Protein AF-X1VKA4-F1 (afdb_monomer)

Sequence (85 aa):
IPQFLNGVRRVMKAGGRLGIISLSRAKGNSIPLRIYEWVHRKWPKYVDCRPIYLEHLLRRAGYTIQRKEMDNLFVLPLEIVVAIK

InterPro domains:
  IPR029063 S-adenosyl-L-methionine-dependent methyltransferase superfamily [SSF53335] (2-75)

Mean predicted aligned error: 10.14 Å

Secondary structure (DSSP, 8-state):
-HHHHHHHHHHSPTT-EEEEEEE---STT-HHHHHHHHHHHH-TTT-------HHHHHHHTTPEEEEEEEEEETTEEEEEEEEE-

Nearest PDB structures (foldseek):
  8ys9-assembly2_B  TM=7.559E-01  e=4.139E-02  Rubellimicrobium thermophilum DSM 16684
  8ys9-assembly1_A  TM=7.333E-01  e=5.328E-02  Rubellimicrobium thermophilum DSM 16684
  3mcz-assembly1_B  TM=5.863E-01  e=2.498E-02  Burkholderia thailandensis E264
  6ix7-assembly1_A  TM=6.315E-01  e=9.405E-02  Aspergillus flavus NRRL3357
  8rbx-assembly1_k  TM=2.874E-01  e=2.671E+00  Homo sapiens

Organism: NCBI:txid412755

Foldseek 3Di:
DLVVLLVVVVPADAFRKDKDKAFAPPDPDDPVVVVVVVVCVVCVPPDPRDHDPVVVSCVVSVWAWDDWDWDDPPNTIMIITMTTD

pLDDT: mean 70.07, std 14.48, range [40.53, 89.44]

Radius of gyration: 14.26 Å; Cα contacts (8 Å, |Δi|>4): 112; chains: 1; bounding box: 34×25×32 Å

Solvent-accessible surface area (backbone atoms only — not comparable to full-atom values): 5060 Å² total; per-residue (Å²): 107,66,70,54,49,44,53,54,56,70,74,48,55,89,72,33,76,47,79,46,78,45,42,46,58,84,69,75,91,48,71,60,58,58,54,47,53,51,48,33,74,73,40,65,91,81,50,81,77,65,68,49,69,59,69,63,52,41,47,73,58,63,34,46,79,77,46,77,45,77,47,67,64,92,77,44,52,30,29,38,38,34,26,30,87

Structure (mmCIF, N/CA/C/O backbone):
data_AF-X1VKA4-F1
#
_entry.id   AF-X1VKA4-F1
#
loop_
_atom_site.group_PDB
_atom_site.id
_atom_site.type_symbol
_atom_site.label_atom_id
_atom_site.label_alt_id
_atom_site.label_comp_id
_atom_site.label_asym_id
_atom_site.label_entity_id
_atom_site.label_seq_id
_atom_site.pdbx_PDB_ins_code
_atom_site.Cartn_x
_atom_site.Cartn_y
_atom_site.Cartn_z
_atom_site.occupancy
_atom_site.B_iso_or_equiv
_atom_site.auth_seq_id
_atom_site.auth_comp_id
_atom_site.auth_asym_id
_atom_site.auth_atom_id
_atom_site.pdbx_PDB_model_num
ATOM 1 N N . ILE A 1 1 ? -8.708 -6.270 -8.304 1.00 62.16 1 ILE A N 1
ATOM 2 C CA . ILE A 1 1 ? -8.285 -5.398 -7.173 1.00 62.16 1 ILE A CA 1
ATOM 3 C C . ILE A 1 1 ? -9.459 -4.706 -6.468 1.00 62.16 1 ILE A C 1
ATOM 5 O O . ILE A 1 1 ? -9.577 -4.914 -5.269 1.00 62.16 1 ILE A O 1
ATOM 9 N N . PRO A 1 2 ? -10.356 -3.943 -7.126 1.00 64.62 2 PRO A N 1
ATOM 10 C CA . PRO A 1 2 ? -11.415 -3.215 -6.404 1.00 64.62 2 PRO A CA 1
ATOM 11 C C . PRO A 1 2 ? -12.384 -4.124 -5.623 1.00 64.62 2 PRO A C 1
ATOM 13 O O . PRO A 1 2 ? -12.732 -3.815 -4.489 1.00 64.62 2 PRO A O 1
ATOM 16 N N . GLN A 1 3 ? -12.739 -5.294 -6.163 1.00 75.50 3 GLN A N 1
ATOM 17 C CA . GLN A 1 3 ? -13.550 -6.289 -5.442 1.00 75.50 3 GLN A CA 1
ATOM 18 C C . GLN A 1 3 ? -12.839 -6.856 -4.199 1.00 75.50 3 GLN A C 1
ATOM 20 O O . GLN A 1 3 ? -13.475 -7.066 -3.171 1.00 75.50 3 GLN A O 1
ATOM 25 N N . PHE A 1 4 ? -11.515 -7.040 -4.268 1.00 80.56 4 PHE A N 1
ATOM 26 C CA . PHE A 1 4 ? -10.702 -7.485 -3.133 1.00 80.56 4 PHE A CA 1
ATOM 27 C C . PHE A 1 4 ? -10.677 -6.431 -2.019 1.00 80.56 4 PHE A C 1
ATOM 29 O O . PHE A 1 4 ? -10.934 -6.756 -0.864 1.00 80.56 4 PHE A O 1
ATOM 36 N N . LEU A 1 5 ? -10.457 -5.159 -2.370 1.00 81.69 5 LEU A N 1
ATOM 37 C CA . LEU A 1 5 ? -10.473 -4.054 -1.406 1.00 81.69 5 LEU A CA 1
ATOM 38 C C . LEU A 1 5 ? -11.837 -3.922 -0.713 1.00 81.69 5 LEU A C 1
ATOM 40 O O . LEU A 1 5 ? -11.889 -3.736 0.497 1.00 81.69 5 LEU A O 1
ATOM 44 N N . ASN A 1 6 ? -12.944 -4.110 -1.436 1.00 82.12 6 ASN A N 1
ATOM 45 C CA . ASN A 1 6 ? -14.274 -4.129 -0.820 1.00 82.12 6 ASN A CA 1
ATOM 46 C C . ASN A 1 6 ? -14.464 -5.313 0.142 1.00 82.12 6 ASN A C 1
ATOM 48 O O . ASN A 1 6 ? -15.055 -5.144 1.209 1.00 82.12 6 ASN A O 1
ATOM 52 N N . GLY A 1 7 ? -13.933 -6.493 -0.195 1.00 84.38 7 GLY A N 1
ATOM 53 C CA . GLY A 1 7 ? -13.931 -7.656 0.696 1.00 84.38 7 GLY A CA 1
ATOM 54 C C . GLY A 1 7 ? -13.168 -7.391 1.997 1.00 84.38 7 GLY A C 1
ATOM 55 O O . GLY A 1 7 ? -13.702 -7.625 3.082 1.00 84.38 7 GLY A O 1
ATOM 56 N N . VAL A 1 8 ? -11.966 -6.814 1.898 1.00 85.00 8 VAL A N 1
ATOM 57 C CA . VAL A 1 8 ? -11.154 -6.411 3.059 1.00 85.00 8 VAL A CA 1
ATOM 58 C C . VAL A 1 8 ? -11.881 -5.346 3.887 1.00 85.00 8 VAL A C 1
ATOM 60 O O . VAL A 1 8 ? -11.957 -5.449 5.112 1.00 85.00 8 VAL A O 1
ATOM 63 N N . ARG A 1 9 ? -12.507 -4.356 3.239 1.00 82.88 9 ARG A N 1
ATOM 64 C CA . ARG A 1 9 ? -13.266 -3.305 3.931 1.00 82.88 9 ARG A CA 1
ATOM 65 C C . ARG A 1 9 ? -14.449 -3.872 4.702 1.00 82.88 9 ARG A C 1
ATOM 67 O O . ARG A 1 9 ? -14.736 -3.404 5.805 1.00 82.88 9 ARG A O 1
ATOM 74 N N . ARG A 1 10 ? -15.132 -4.879 4.150 1.00 87.44 10 ARG A N 1
ATOM 75 C CA . ARG A 1 10 ? -16.273 -5.538 4.799 1.00 87.44 10 ARG A CA 1
ATOM 76 C C . ARG A 1 10 ? -15.881 -6.153 6.142 1.00 87.44 10 ARG A C 1
ATOM 78 O O . ARG A 1 10 ? -16.634 -6.009 7.098 1.00 87.44 10 ARG A O 1
ATOM 85 N N . VAL A 1 11 ? -14.710 -6.786 6.222 1.00 89.44 11 VAL A N 1
ATOM 86 C CA . VAL A 1 11 ? -14.244 -7.496 7.430 1.00 89.44 11 VAL A CA 1
ATOM 87 C C . VAL A 1 11 ? -13.466 -6.616 8.416 1.00 89.44 11 VA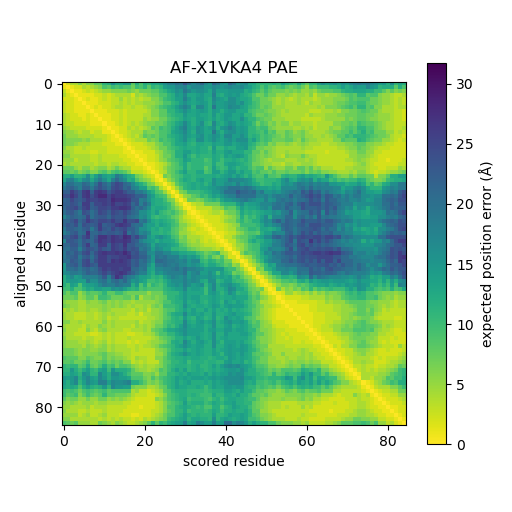L A C 1
ATOM 89 O O . VAL A 1 11 ? -13.283 -6.997 9.569 1.00 89.44 11 VAL A O 1
ATOM 92 N N . MET A 1 12 ? -13.024 -5.426 8.004 1.00 86.12 12 MET A N 1
ATOM 93 C CA . MET A 1 12 ? -12.322 -4.490 8.889 1.00 86.12 12 MET A CA 1
ATOM 94 C C . MET A 1 12 ? -13.254 -3.842 9.924 1.00 86.12 12 MET A C 1
ATOM 96 O O . MET A 1 12 ? -14.356 -3.390 9.600 1.00 86.12 12 MET A O 1
ATOM 100 N N . LYS A 1 13 ? -12.766 -3.708 11.163 1.00 89.06 13 LYS A N 1
ATOM 101 C CA . LYS A 1 13 ? -13.400 -2.892 12.214 1.00 89.06 13 LYS A CA 1
ATOM 102 C C . LYS A 1 13 ? -13.398 -1.405 11.827 1.00 89.06 13 LYS A C 1
ATOM 104 O O . LYS A 1 13 ? -12.560 -0.972 11.034 1.00 89.06 13 LYS A O 1
ATOM 109 N N . ALA A 1 14 ? -14.322 -0.627 12.391 1.00 85.12 14 ALA A N 1
ATOM 110 C CA . ALA A 1 14 ? -14.300 0.831 12.260 1.00 85.12 14 ALA A CA 1
ATOM 111 C C . ALA A 1 14 ? -12.960 1.383 12.782 1.00 85.12 14 ALA A C 1
ATOM 113 O O . ALA A 1 14 ? -12.488 0.950 13.833 1.00 85.12 14 ALA A O 1
ATOM 114 N N . GLY A 1 15 ? -12.311 2.264 12.013 1.00 85.00 15 GLY A N 1
ATOM 115 C CA . GLY A 1 15 ? -10.967 2.767 12.331 1.00 85.00 15 GLY A CA 1
ATOM 116 C C . GLY A 1 15 ? -9.824 1.764 12.111 1.00 85.00 15 GLY A C 1
ATOM 117 O O . GLY A 1 15 ? -8.675 2.056 12.447 1.00 85.00 15 GLY A O 1
ATOM 118 N N . GLY A 1 16 ? -10.100 0.584 11.543 1.00 87.00 16 GLY A N 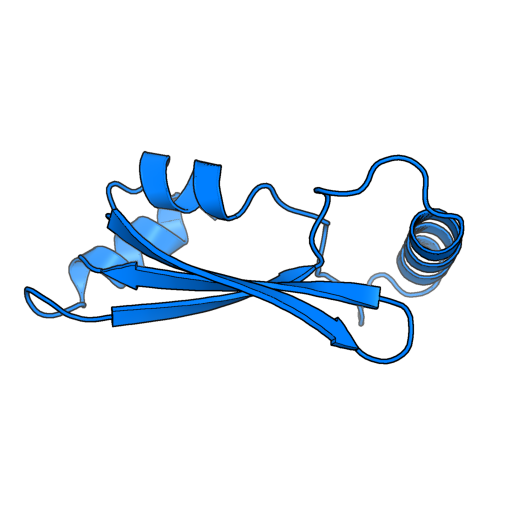1
ATOM 119 C CA . GLY A 1 16 ? -9.064 -0.368 11.152 1.00 87.00 16 GLY A CA 1
ATOM 120 C C . GLY A 1 16 ? -8.127 0.230 10.101 1.00 87.00 16 GLY A C 1
ATOM 121 O O . GLY A 1 16 ? -8.572 0.957 9.211 1.00 87.00 16 GLY A O 1
ATOM 122 N N . ARG A 1 17 ? -6.836 -0.105 10.184 1.00 89.31 17 ARG A N 1
ATOM 123 C CA . ARG A 1 17 ? -5.800 0.352 9.248 1.00 89.31 17 ARG A CA 1
ATOM 124 C C . ARG A 1 17 ? -5.435 -0.761 8.270 1.00 89.31 17 ARG A C 1
ATOM 126 O O . ARG A 1 17 ? -5.346 -1.922 8.655 1.00 89.31 17 ARG A O 1
ATOM 133 N N . LEU A 1 18 ? -5.210 -0.389 7.020 1.00 86.25 18 LEU A N 1
ATOM 134 C CA . LEU A 1 18 ? -4.796 -1.249 5.924 1.00 86.25 18 LEU A CA 1
ATOM 135 C C . LEU A 1 18 ? -3.474 -0.714 5.371 1.00 86.25 18 LEU A C 1
ATOM 137 O O . LEU A 1 18 ? -3.447 0.343 4.745 1.00 86.25 18 LEU A O 1
ATOM 141 N N . GLY A 1 19 ? -2.383 -1.430 5.637 1.00 84.75 19 GLY A N 1
ATOM 142 C CA . GLY A 1 19 ? -1.074 -1.156 5.049 1.00 84.75 19 GLY A CA 1
ATOM 143 C C . GLY A 1 19 ? -0.906 -1.951 3.762 1.00 84.75 19 GLY A C 1
ATOM 144 O O . GLY A 1 19 ? -1.056 -3.171 3.774 1.00 84.75 19 GLY A O 1
ATOM 145 N N . ILE A 1 20 ? -0.608 -1.273 2.658 1.00 80.38 20 ILE A N 1
ATOM 146 C CA . ILE A 1 20 ? -0.305 -1.916 1.381 1.00 80.38 20 ILE A CA 1
ATOM 147 C C . ILE A 1 20 ? 1.037 -1.404 0.880 1.00 80.38 20 ILE A C 1
ATOM 149 O O . ILE A 1 20 ? 1.275 -0.200 0.831 1.00 80.38 20 ILE A O 1
ATOM 153 N N . ILE A 1 21 ? 1.893 -2.340 0.486 1.00 76.94 21 ILE A N 1
ATOM 154 C CA . ILE A 1 21 ? 3.189 -2.075 -0.131 1.00 76.94 21 ILE A CA 1
ATOM 155 C C . ILE A 1 21 ? 3.078 -2.503 -1.590 1.00 76.94 21 ILE A C 1
ATOM 157 O O . ILE A 1 21 ? 2.666 -3.626 -1.882 1.00 76.94 21 ILE A O 1
ATOM 161 N N . SER A 1 22 ? 3.408 -1.608 -2.514 1.00 71.31 22 SER A N 1
ATOM 162 C CA . SER A 1 22 ? 3.395 -1.902 -3.948 1.00 71.31 22 SER A CA 1
ATOM 163 C C . SER A 1 22 ? 4.516 -1.167 -4.667 1.00 71.31 22 SER A C 1
ATOM 165 O O . SER A 1 22 ? 5.030 -0.177 -4.162 1.00 71.31 22 SER A O 1
ATOM 167 N N . LEU A 1 23 ? 4.890 -1.621 -5.860 1.00 68.12 23 LEU A N 1
ATOM 168 C CA . LEU A 1 23 ? 5.819 -0.869 -6.703 1.00 68.12 23 LEU A CA 1
ATOM 169 C C . LEU A 1 23 ? 5.151 0.405 -7.222 1.00 68.12 23 LEU A C 1
ATOM 171 O O . LEU A 1 23 ? 4.076 0.351 -7.828 1.00 68.12 23 LEU A O 1
ATOM 175 N N . SER A 1 24 ? 5.803 1.54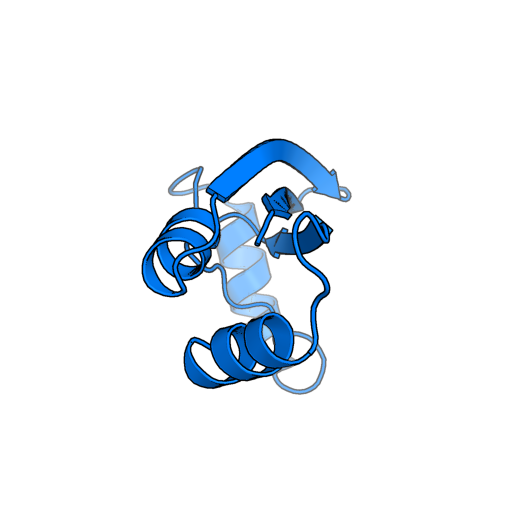5 -7.006 1.00 63.12 24 SER A N 1
ATOM 176 C CA . SER A 1 24 ? 5.271 2.841 -7.409 1.00 63.12 24 SER A CA 1
ATOM 177 C C . SER A 1 24 ? 5.488 3.098 -8.894 1.00 63.12 24 SER A C 1
ATOM 179 O O . SER A 1 24 ? 6.596 2.960 -9.413 1.00 63.12 24 SER A O 1
ATOM 181 N N . ARG A 1 25 ? 4.442 3.580 -9.573 1.00 58.38 25 ARG A N 1
ATOM 182 C CA . ARG A 1 25 ? 4.539 4.127 -10.939 1.00 58.38 25 ARG A CA 1
ATOM 183 C C . ARG A 1 25 ? 4.790 5.639 -10.969 1.00 58.38 25 ARG A C 1
ATOM 185 O O . ARG A 1 25 ? 4.774 6.233 -12.042 1.00 58.38 25 ARG A O 1
ATOM 192 N N . ALA A 1 26 ? 4.964 6.280 -9.811 1.00 52.69 26 ALA A N 1
ATOM 193 C CA . ALA A 1 26 ? 4.897 7.736 -9.685 1.00 52.69 26 ALA A CA 1
ATOM 194 C C . ALA A 1 26 ? 6.074 8.496 -10.327 1.00 52.69 26 ALA A C 1
ATOM 196 O O . ALA A 1 26 ? 5.912 9.657 -10.692 1.00 52.69 26 ALA A O 1
ATOM 197 N N . LYS A 1 27 ? 7.238 7.861 -10.518 1.00 47.47 27 LYS A N 1
ATOM 198 C CA . LYS A 1 27 ? 8.366 8.457 -11.250 1.00 47.47 27 LYS A CA 1
ATOM 199 C C . LYS A 1 27 ? 8.427 7.891 -12.663 1.00 47.47 27 LYS A C 1
ATOM 201 O O . LYS A 1 27 ? 8.963 6.808 -12.895 1.00 47.47 27 LYS A O 1
ATOM 206 N N . GLY A 1 28 ? 7.850 8.635 -13.604 1.00 48.50 28 GLY A N 1
ATOM 207 C CA . GLY A 1 28 ? 7.951 8.351 -15.032 1.00 48.50 28 GLY A CA 1
ATOM 208 C C . GLY A 1 28 ? 9.396 8.091 -15.484 1.00 48.50 28 GLY A C 1
ATOM 209 O O . GLY A 1 28 ? 10.348 8.655 -14.949 1.00 48.50 28 GLY A O 1
ATOM 210 N N . ASN A 1 29 ? 9.540 7.205 -16.471 1.00 46.84 29 ASN A N 1
ATOM 211 C CA . ASN A 1 29 ? 10.738 6.999 -17.295 1.00 46.84 29 ASN A CA 1
ATOM 212 C C . ASN A 1 29 ? 12.083 6.723 -16.601 1.00 46.84 29 ASN A C 1
ATOM 214 O O . ASN A 1 29 ? 13.144 6.988 -17.163 1.00 46.84 29 ASN A O 1
ATOM 218 N N . SER A 1 30 ? 12.083 6.097 -15.428 1.00 50.88 30 SER A N 1
ATOM 219 C CA . SER A 1 30 ? 13.336 5.617 -14.840 1.00 50.88 30 SER A CA 1
ATOM 220 C C . SER A 1 30 ? 13.741 4.288 -15.497 1.00 50.88 30 SER A C 1
ATOM 222 O O . SER A 1 30 ? 12.993 3.318 -15.432 1.00 50.88 30 SER A O 1
ATOM 224 N N . ILE A 1 31 ? 14.926 4.234 -16.113 1.00 53.03 31 ILE A N 1
ATOM 225 C CA . ILE A 1 31 ? 15.624 3.044 -16.660 1.00 53.03 31 ILE A CA 1
ATOM 226 C C . ILE A 1 31 ? 15.373 1.721 -15.881 1.00 53.03 31 ILE A C 1
ATOM 228 O O . ILE A 1 31 ? 15.150 0.697 -16.534 1.00 53.03 31 ILE A O 1
ATOM 232 N N . PRO A 1 32 ? 15.309 1.695 -14.532 1.00 54.47 32 PRO A N 1
ATOM 233 C CA . PRO A 1 32 ? 14.937 0.493 -13.771 1.00 54.47 32 PRO A CA 1
ATOM 234 C C . PRO A 1 32 ? 13.533 -0.077 -14.044 1.00 54.47 32 PRO A C 1
ATOM 236 O O . PRO A 1 32 ? 13.349 -1.288 -13.940 1.00 54.47 32 PRO A O 1
ATOM 239 N N . LEU A 1 33 ? 12.556 0.736 -14.458 1.00 57.62 33 LEU A N 1
ATOM 240 C CA . LEU A 1 33 ? 11.209 0.274 -14.820 1.00 57.62 33 LEU A CA 1
ATOM 241 C C . LEU A 1 33 ? 11.239 -0.621 -16.072 1.00 57.62 33 LEU A C 1
ATOM 243 O O . LEU A 1 33 ? 10.545 -1.631 -16.124 1.00 57.62 33 LEU A O 1
ATOM 247 N N . ARG A 1 34 ? 12.103 -0.303 -17.050 1.00 58.22 34 ARG A N 1
ATOM 248 C CA . ARG A 1 34 ? 12.287 -1.107 -18.276 1.00 58.22 34 ARG A CA 1
ATOM 249 C C . ARG A 1 34 ? 13.003 -2.428 -17.999 1.00 58.22 34 ARG A C 1
ATOM 251 O O . ARG A 1 34 ? 12.683 -3.436 -18.622 1.00 58.22 34 ARG A O 1
ATOM 258 N N . ILE A 1 35 ? 13.949 -2.434 -17.056 1.00 58.69 35 ILE A N 1
ATOM 259 C CA . ILE A 1 35 ? 14.616 -3.660 -16.587 1.00 58.69 35 ILE A CA 1
ATOM 260 C C . ILE A 1 35 ? 13.599 -4.553 -15.867 1.00 58.69 35 ILE A C 1
ATOM 262 O O . ILE A 1 35 ? 13.571 -5.761 -16.096 1.00 58.69 35 ILE A O 1
ATOM 266 N N . TYR A 1 36 ? 12.703 -3.961 -15.075 1.00 58.31 36 TYR A N 1
ATOM 267 C CA . TYR A 1 36 ? 11.631 -4.693 -14.406 1.00 58.31 36 TYR A CA 1
ATOM 268 C C . TYR A 1 36 ? 10.587 -5.243 -15.387 1.00 58.31 36 TYR A C 1
ATOM 270 O O . TYR A 1 36 ? 10.215 -6.406 -15.279 1.00 58.31 36 TYR A O 1
ATOM 278 N N . GLU A 1 37 ? 10.171 -4.469 -16.395 1.00 59.56 37 GLU A N 1
ATOM 279 C CA . GLU A 1 37 ? 9.320 -4.958 -17.491 1.00 59.56 37 GLU A CA 1
ATOM 280 C C . GLU A 1 37 ? 9.987 -6.103 -18.268 1.00 59.56 37 GLU A C 1
ATOM 282 O O . GLU A 1 37 ? 9.321 -7.074 -18.628 1.00 59.56 37 GLU A O 1
ATOM 287 N N . TRP A 1 38 ? 11.304 -6.041 -18.489 1.00 60.03 38 TRP A N 1
ATOM 288 C CA . TRP A 1 38 ? 12.055 -7.115 -19.143 1.00 60.03 38 TRP A CA 1
ATOM 289 C C . TRP A 1 38 ? 12.109 -8.390 -18.291 1.00 60.03 38 TRP A C 1
ATOM 291 O O . TRP A 1 38 ? 11.883 -9.482 -18.815 1.00 60.03 38 TRP A O 1
ATOM 301 N N . VAL A 1 39 ? 12.325 -8.266 -16.976 1.00 56.00 39 VAL A N 1
ATOM 302 C CA . VAL A 1 39 ? 12.265 -9.389 -16.021 1.00 56.00 39 VAL A CA 1
ATOM 303 C C . VAL A 1 39 ? 10.845 -9.954 -15.917 1.00 56.00 39 VAL A C 1
ATOM 305 O O . VAL A 1 39 ? 10.679 -11.169 -15.963 1.00 56.00 39 VAL A O 1
ATOM 308 N N . HIS A 1 40 ? 9.814 -9.106 -15.887 1.00 56.50 40 HIS A N 1
ATOM 309 C CA . HIS A 1 40 ? 8.403 -9.508 -15.903 1.00 56.50 40 HIS A CA 1
ATOM 310 C C . HIS A 1 40 ? 8.050 -10.295 -17.173 1.00 56.50 40 HIS A C 1
ATOM 312 O O . HIS A 1 40 ? 7.386 -11.329 -17.111 1.00 56.50 40 HIS A O 1
ATOM 318 N N . ARG A 1 41 ? 8.562 -9.860 -18.332 1.00 55.84 41 ARG A N 1
ATOM 319 C CA . ARG A 1 41 ? 8.371 -10.549 -19.615 1.00 55.84 41 ARG A CA 1
ATOM 320 C C . ARG A 1 41 ? 9.085 -11.903 -19.669 1.00 55.84 41 ARG A C 1
ATOM 322 O O . ARG A 1 41 ? 8.643 -12.788 -20.396 1.00 55.84 41 ARG A O 1
ATOM 329 N N . LYS A 1 42 ? 10.182 -12.064 -18.924 1.00 52.03 42 LYS A N 1
ATOM 330 C CA . LYS A 1 42 ? 10.968 -13.304 -18.879 1.00 52.03 42 LYS A CA 1
ATOM 331 C C . LYS A 1 42 ? 10.438 -14.285 -17.824 1.00 52.03 42 LYS A C 1
ATOM 333 O O . LYS A 1 42 ? 10.490 -15.487 -18.060 1.00 52.03 42 LYS A O 1
ATOM 338 N N . TRP A 1 43 ? 9.939 -13.796 -16.685 1.00 43.94 43 TRP A N 1
ATOM 339 C CA . TRP A 1 43 ? 9.544 -14.585 -15.505 1.00 43.94 43 TRP A CA 1
ATOM 340 C C . TRP A 1 43 ? 8.133 -14.207 -14.985 1.00 43.94 43 TRP A C 1
ATOM 342 O O . TRP A 1 43 ? 7.981 -13.707 -13.867 1.00 43.94 43 TRP A O 1
ATOM 352 N N . PRO A 1 44 ? 7.063 -14.493 -15.754 1.00 47.38 44 PRO A N 1
ATOM 353 C CA . PRO A 1 44 ? 5.688 -14.106 -15.411 1.00 47.38 44 PRO A CA 1
ATOM 354 C C . PRO A 1 44 ? 5.124 -14.814 -14.166 1.00 47.38 44 PRO A C 1
ATOM 356 O O . PRO A 1 44 ? 4.152 -14.349 -13.585 1.00 47.38 44 PRO A O 1
ATOM 359 N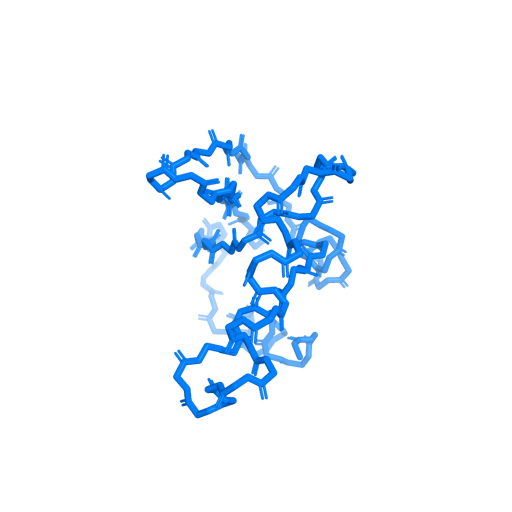 N . LYS A 1 45 ? 5.726 -15.934 -13.737 1.00 42.34 45 LYS A N 1
ATOM 360 C CA . LYS A 1 45 ? 5.279 -16.722 -12.572 1.00 42.34 45 LYS A CA 1
ATOM 361 C C . LYS A 1 45 ? 5.726 -16.170 -11.213 1.00 42.34 45 LYS A C 1
ATOM 363 O O . LYS A 1 45 ? 5.140 -16.555 -10.209 1.00 42.34 45 LYS A O 1
ATOM 368 N N . TYR A 1 46 ? 6.755 -15.319 -11.169 1.00 40.53 46 TYR A N 1
ATOM 369 C CA . TYR A 1 46 ? 7.381 -14.886 -9.908 1.00 40.53 46 TYR A CA 1
ATOM 370 C C . TYR A 1 46 ? 7.188 -13.403 -9.592 1.00 40.53 46 TYR A C 1
ATOM 372 O O . TYR A 1 46 ? 7.435 -12.980 -8.466 1.00 40.53 46 TYR A O 1
ATOM 380 N N . VAL A 1 47 ? 6.751 -12.604 -10.564 1.00 42.75 47 VAL A N 1
ATOM 381 C CA . VAL A 1 47 ? 6.712 -11.148 -10.432 1.00 42.75 47 VAL A CA 1
ATOM 382 C C . VAL A 1 47 ? 5.361 -10.643 -10.921 1.00 42.75 47 VAL A C 1
ATOM 384 O O . VAL A 1 47 ? 5.239 -10.303 -12.083 1.00 42.75 47 VAL A O 1
ATOM 387 N N . ASP A 1 48 ? 4.337 -10.605 -10.066 1.00 47.72 48 ASP A N 1
ATOM 388 C CA . ASP A 1 48 ? 2.982 -10.133 -10.435 1.00 47.72 48 ASP A CA 1
ATOM 389 C C . ASP A 1 48 ? 2.696 -8.685 -9.977 1.00 47.72 48 ASP A C 1
ATOM 391 O O . ASP A 1 48 ? 1.598 -8.146 -10.122 1.00 47.72 48 ASP A O 1
ATOM 395 N N . CYS A 1 49 ? 3.704 -8.003 -9.424 1.00 52.91 49 CYS A N 1
ATOM 396 C CA . CYS A 1 49 ? 3.585 -6.614 -8.990 1.00 52.91 49 CYS A CA 1
ATOM 397 C C . CYS A 1 49 ? 3.630 -5.674 -10.201 1.00 52.91 49 CYS A C 1
ATOM 399 O O . CYS A 1 49 ? 4.646 -5.042 -10.491 1.00 52.91 49 CYS A O 1
ATOM 401 N N . ARG A 1 50 ? 2.515 -5.577 -10.932 1.00 54.03 50 ARG A N 1
ATOM 402 C CA . ARG A 1 50 ? 2.318 -4.501 -11.911 1.00 54.03 50 ARG A CA 1
ATOM 403 C C . ARG A 1 50 ? 2.392 -3.157 -11.178 1.00 54.03 50 ARG A C 1
ATOM 405 O O . ARG A 1 50 ? 1.890 -3.066 -10.063 1.00 54.03 50 ARG A O 1
ATOM 412 N N . PRO A 1 51 ? 2.977 -2.107 -11.767 1.00 55.50 51 PRO A N 1
ATOM 413 C CA . PRO A 1 51 ? 2.977 -0.788 -11.149 1.00 55.50 51 PRO A CA 1
ATOM 414 C C . PRO A 1 51 ? 1.548 -0.219 -11.176 1.00 55.50 51 PRO A C 1
ATOM 416 O O . PRO A 1 51 ? 0.980 0.020 -12.248 1.00 55.50 51 PRO A O 1
ATOM 419 N N . ILE A 1 52 ? 0.944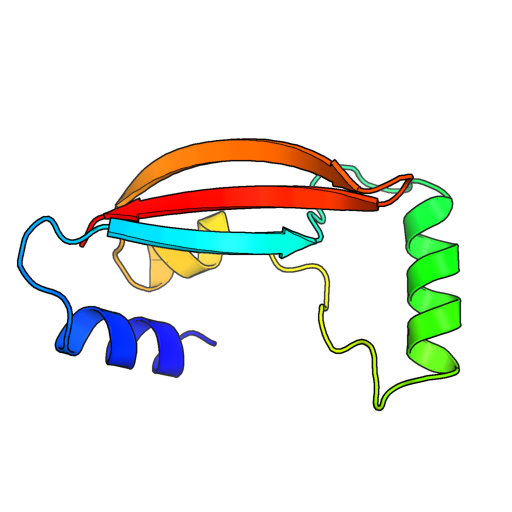 -0.048 -9.996 1.00 63.19 52 ILE A N 1
ATOM 420 C CA . ILE A 1 52 ? -0.471 0.324 -9.826 1.00 63.19 52 ILE A CA 1
ATOM 421 C C . ILE A 1 52 ? -0.571 1.686 -9.148 1.00 63.19 52 ILE A C 1
ATOM 423 O O . ILE A 1 52 ? 0.187 1.993 -8.236 1.00 63.19 52 ILE A O 1
ATOM 427 N N . TYR A 1 53 ? -1.550 2.496 -9.553 1.00 68.94 53 TYR A N 1
ATOM 428 C CA . TYR A 1 53 ? -1.906 3.724 -8.841 1.00 68.94 53 TYR A CA 1
ATOM 429 C C . TYR A 1 53 ? -2.660 3.379 -7.551 1.00 68.94 53 TYR A C 1
ATOM 431 O O . TYR A 1 53 ? -3.892 3.423 -7.496 1.00 68.94 53 TYR A O 1
ATOM 439 N N . LEU A 1 54 ? -1.906 2.984 -6.526 1.00 70.62 54 LEU A N 1
ATOM 440 C CA . LEU A 1 54 ? -2.423 2.422 -5.281 1.00 70.62 54 LEU A CA 1
ATOM 441 C C . LEU A 1 54 ? -3.350 3.394 -4.539 1.00 70.62 54 LEU A C 1
ATOM 443 O O . LEU A 1 54 ? -4.450 3.027 -4.129 1.00 70.62 54 LEU A O 1
ATOM 447 N N . GLU A 1 55 ? -2.951 4.662 -4.464 1.00 72.62 55 GLU A N 1
ATOM 448 C CA . GLU A 1 55 ? -3.742 5.738 -3.862 1.00 72.62 55 GLU A CA 1
ATOM 449 C C . GLU A 1 55 ? -5.115 5.897 -4.527 1.00 72.62 55 GLU A C 1
ATOM 451 O O . GLU A 1 55 ? -6.149 5.985 -3.860 1.00 72.62 55 GLU A O 1
ATOM 456 N N . HIS A 1 56 ? -5.139 5.878 -5.856 1.00 75.94 56 HIS A N 1
ATOM 457 C CA . HIS A 1 56 ? -6.367 6.056 -6.612 1.00 75.94 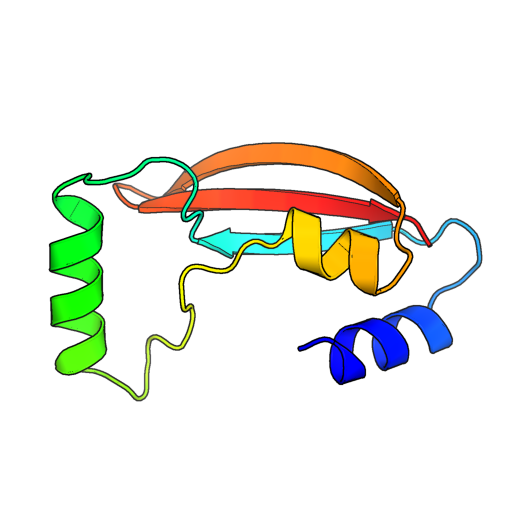56 HIS A CA 1
ATOM 458 C C . HIS A 1 56 ? -7.335 4.877 -6.423 1.00 75.94 56 HIS A C 1
ATOM 460 O O . HIS A 1 56 ? -8.548 5.073 -6.330 1.00 75.94 56 HIS A O 1
ATOM 466 N N . LEU A 1 57 ? -6.811 3.652 -6.314 1.00 77.62 57 LEU A N 1
ATOM 467 C CA . LEU A 1 57 ? -7.621 2.462 -6.049 1.00 77.62 57 LEU A CA 1
ATOM 468 C C . LEU A 1 57 ? -8.183 2.435 -4.627 1.00 77.62 57 LEU A C 1
ATOM 470 O O . LEU A 1 57 ? -9.348 2.080 -4.448 1.00 77.62 57 LEU A O 1
ATOM 474 N N . LEU A 1 58 ? -7.388 2.840 -3.635 1.00 81.94 58 LEU A N 1
ATOM 475 C CA . LEU A 1 58 ? -7.823 2.920 -2.240 1.00 81.94 58 LEU A CA 1
ATOM 476 C C . LEU A 1 58 ? -8.927 3.965 -2.054 1.00 81.94 58 LEU A C 1
ATOM 478 O O . LEU A 1 58 ? -9.950 3.660 -1.439 1.00 81.94 58 LEU A O 1
ATOM 482 N N . ARG A 1 59 ? -8.786 5.145 -2.674 1.00 82.00 59 ARG A N 1
ATOM 483 C CA . ARG A 1 59 ? -9.847 6.165 -2.682 1.00 82.00 59 ARG A CA 1
ATOM 484 C C . ARG A 1 59 ? -11.120 5.674 -3.368 1.00 82.00 59 ARG A C 1
ATOM 486 O O . ARG A 1 59 ? -12.202 5.875 -2.829 1.00 82.00 59 ARG A O 1
ATOM 493 N N . ARG A 1 60 ? -11.021 4.981 -4.512 1.00 82.12 60 ARG A N 1
ATOM 494 C CA . ARG A 1 60 ? -12.203 4.399 -5.186 1.00 82.12 60 ARG A CA 1
ATOM 495 C C . ARG A 1 60 ? -12.899 3.309 -4.366 1.00 82.12 60 ARG A C 1
ATOM 497 O O . ARG A 1 60 ? -14.109 3.164 -4.476 1.00 82.12 60 ARG A O 1
ATOM 504 N N . ALA A 1 61 ? -12.161 2.560 -3.549 1.00 82.19 61 ALA A N 1
ATOM 505 C CA . ALA A 1 61 ? -12.732 1.602 -2.596 1.00 82.19 61 ALA A CA 1
ATOM 506 C C . ALA A 1 61 ? -13.278 2.279 -1.311 1.00 82.19 61 ALA A C 1
ATOM 508 O O . ALA A 1 61 ? -13.832 1.622 -0.424 1.00 82.19 61 ALA A O 1
ATOM 509 N N . GLY A 1 62 ? -13.152 3.608 -1.223 1.00 83.88 62 GLY A N 1
ATOM 510 C CA . GLY A 1 62 ? -13.666 4.459 -0.154 1.00 83.88 62 GLY A CA 1
ATOM 511 C C . GLY A 1 62 ? -12.849 4.417 1.136 1.00 83.88 62 GLY A C 1
ATOM 512 O O . GLY A 1 62 ? -13.397 4.684 2.201 1.00 83.88 62 GLY A O 1
ATOM 513 N N . TYR A 1 63 ? -11.566 4.075 1.046 1.00 86.31 63 TYR A N 1
ATOM 514 C CA . TYR A 1 63 ? -10.625 4.228 2.150 1.00 86.31 63 TYR A CA 1
ATOM 515 C C . TYR A 1 63 ? -10.041 5.642 2.186 1.00 86.31 63 TYR A C 1
ATOM 517 O O . TYR A 1 63 ? -9.802 6.256 1.141 1.00 86.31 63 TYR A O 1
ATOM 525 N N . THR A 1 64 ? -9.715 6.115 3.386 1.00 86.81 64 THR A N 1
ATOM 526 C CA . THR A 1 64 ? -9.000 7.380 3.588 1.00 86.81 64 THR A CA 1
ATOM 527 C C . THR A 1 64 ? -7.511 7.103 3.742 1.00 86.81 64 THR A C 1
ATOM 529 O O . THR A 1 64 ? -7.110 6.288 4.568 1.00 86.81 64 THR A O 1
ATOM 532 N N . ILE A 1 65 ? -6.669 7.766 2.952 1.00 86.62 65 ILE A N 1
ATOM 533 C CA . ILE A 1 65 ? -5.213 7.604 3.049 1.00 86.62 65 ILE A CA 1
ATOM 534 C C . ILE A 1 65 ? -4.707 8.400 4.246 1.00 86.62 65 ILE A C 1
ATOM 536 O O . ILE A 1 65 ? -4.905 9.608 4.310 1.00 86.62 65 ILE A O 1
ATOM 540 N N . GLN A 1 66 ? -4.054 7.715 5.182 1.00 87.12 66 GLN A N 1
ATOM 541 C CA . GLN A 1 66 ? -3.483 8.319 6.383 1.00 87.12 66 GLN A CA 1
ATOM 542 C C . GLN A 1 66 ? -1.998 8.640 6.204 1.00 87.12 66 GLN A C 1
ATOM 544 O O . GLN A 1 66 ? -1.539 9.690 6.643 1.00 87.12 66 GLN A O 1
ATOM 549 N N . ARG A 1 67 ? -1.238 7.741 5.571 1.00 82.94 67 ARG A N 1
ATOM 550 C CA . ARG A 1 67 ? 0.197 7.925 5.335 1.00 82.94 67 ARG A CA 1
ATOM 551 C C . ARG A 1 67 ? 0.578 7.331 3.992 1.00 82.94 67 ARG A C 1
ATOM 553 O O . ARG A 1 67 ? 0.081 6.271 3.615 1.00 82.94 67 ARG A O 1
ATOM 560 N N . LYS A 1 68 ? 1.469 8.018 3.293 1.00 81.56 68 LYS A N 1
ATOM 561 C CA . LYS A 1 68 ? 2.086 7.558 2.057 1.00 81.56 68 LYS A CA 1
ATOM 562 C C . LYS A 1 68 ? 3.580 7.761 2.192 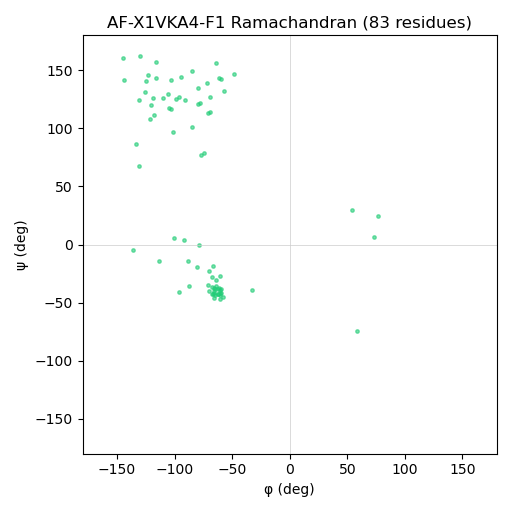1.00 81.56 68 LYS A C 1
ATOM 564 O O . LYS A 1 68 ? 4.018 8.873 2.468 1.00 81.56 68 LYS A O 1
ATOM 569 N N . GLU A 1 69 ? 4.330 6.692 2.000 1.00 79.88 69 GLU A N 1
ATOM 570 C CA . GLU A 1 69 ? 5.785 6.712 2.010 1.00 79.88 69 GLU A CA 1
ATOM 571 C C . GLU A 1 69 ? 6.302 6.117 0.714 1.00 79.88 69 GLU A C 1
ATOM 573 O O . GLU A 1 69 ? 5.740 5.159 0.181 1.00 79.88 69 GLU A O 1
ATOM 578 N N . MET A 1 70 ? 7.360 6.722 0.193 1.00 73.69 70 MET A N 1
ATOM 579 C CA . MET A 1 70 ? 8.130 6.149 -0.895 1.00 73.69 70 MET A CA 1
ATOM 580 C C . MET A 1 70 ? 9.431 5.641 -0.314 1.00 73.69 70 MET A C 1
ATOM 582 O O . MET A 1 70 ? 10.121 6.381 0.385 1.00 73.69 70 MET A O 1
ATOM 586 N N . ASP A 1 71 ? 9.749 4.399 -0.628 1.00 72.31 71 ASP A N 1
ATOM 587 C CA . ASP A 1 71 ? 11.001 3.773 -0.246 1.00 72.31 71 ASP A CA 1
ATOM 588 C C . ASP A 1 71 ? 11.641 3.138 -1.480 1.00 72.31 71 ASP A C 1
ATOM 590 O O . ASP A 1 71 ? 10.977 2.924 -2.494 1.00 72.31 71 ASP A O 1
ATOM 594 N N . ASN A 1 72 ? 12.931 2.843 -1.424 1.00 64.38 72 ASN A N 1
ATOM 595 C CA . ASN A 1 72 ? 13.642 2.189 -2.509 1.00 64.38 72 ASN A CA 1
ATOM 596 C C . ASN A 1 72 ? 14.169 0.846 -2.020 1.00 64.38 72 ASN A C 1
ATOM 598 O O . ASN A 1 72 ? 15.113 0.782 -1.235 1.00 64.38 72 ASN A O 1
ATOM 602 N N . LEU A 1 73 ? 13.615 -0.245 -2.547 1.00 63.06 73 LEU A N 1
ATOM 603 C CA . LEU A 1 73 ? 14.201 -1.562 -2.327 1.00 63.06 73 LEU A CA 1
ATOM 604 C C . LEU A 1 73 ? 15.287 -1.782 -3.375 1.00 63.06 73 LEU A C 1
ATOM 606 O O . LEU A 1 73 ? 14.991 -2.078 -4.537 1.00 63.06 73 LEU A O 1
ATOM 610 N N . PHE A 1 74 ? 16.540 -1.598 -2.957 1.00 64.50 74 PHE A N 1
ATOM 611 C CA . PHE A 1 74 ? 17.741 -1.579 -3.801 1.00 64.50 74 PHE A CA 1
ATOM 612 C C . PHE A 1 74 ? 17.709 -0.499 -4.899 1.00 64.50 74 PHE A C 1
ATOM 614 O O . PHE A 1 74 ? 18.399 0.508 -4.797 1.00 64.50 74 PHE A O 1
ATOM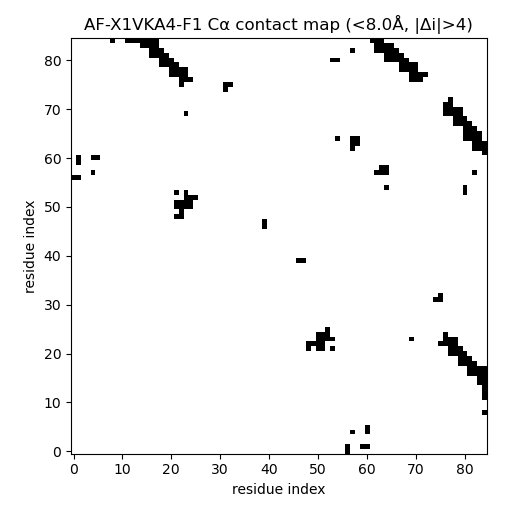 621 N N . VAL A 1 75 ? 16.920 -0.705 -5.957 1.00 58.00 75 VAL A N 1
ATOM 622 C CA . VAL A 1 75 ? 16.799 0.182 -7.136 1.00 58.00 75 VAL A CA 1
ATOM 623 C C . VAL A 1 75 ? 15.329 0.363 -7.555 1.00 58.00 75 VAL A C 1
ATOM 625 O O . VAL A 1 75 ? 15.013 1.127 -8.467 1.00 58.00 75 VAL A O 1
ATOM 628 N N . LEU A 1 76 ? 14.404 -0.347 -6.904 1.00 61.94 76 LEU A 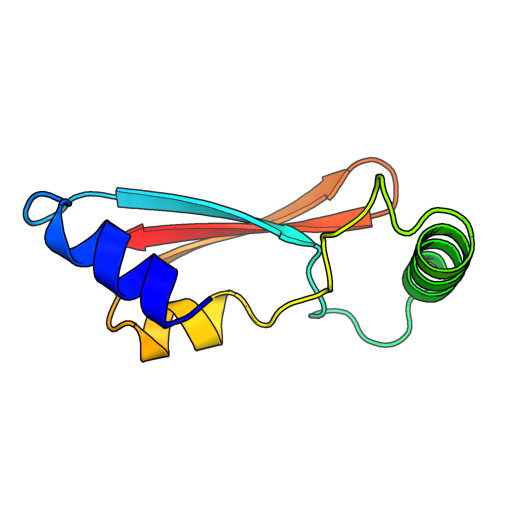N 1
ATOM 629 C CA . LEU A 1 76 ? 12.995 -0.350 -7.267 1.00 61.94 76 LEU A CA 1
ATOM 630 C C . LEU A 1 76 ? 12.206 0.606 -6.366 1.00 61.94 76 LEU A C 1
ATOM 632 O O . LEU A 1 76 ? 12.253 0.447 -5.144 1.00 61.94 76 LEU A O 1
ATOM 636 N N . PRO A 1 77 ? 11.459 1.562 -6.946 1.00 66.25 77 PRO A N 1
ATOM 637 C CA . PRO A 1 77 ? 10.634 2.473 -6.170 1.00 66.25 77 PRO A CA 1
ATOM 638 C C . PRO A 1 77 ? 9.438 1.715 -5.588 1.00 66.25 77 PRO A C 1
ATOM 640 O O . PRO A 1 77 ? 8.550 1.265 -6.316 1.00 66.25 77 PRO A O 1
ATOM 643 N N . LEU A 1 78 ? 9.407 1.584 -4.270 1.00 70.12 78 LEU A N 1
ATOM 644 C CA . LEU A 1 78 ? 8.278 1.096 -3.498 1.00 70.12 78 LEU A CA 1
ATOM 645 C C . LEU A 1 78 ? 7.432 2.267 -3.002 1.00 70.12 78 LEU A C 1
ATOM 647 O O . LEU A 1 78 ? 7.922 3.328 -2.632 1.00 70.12 78 LEU A O 1
ATOM 651 N N . GLU A 1 79 ? 6.132 2.045 -2.979 1.00 77.06 79 GLU A N 1
ATOM 652 C CA . GLU A 1 79 ? 5.140 2.919 -2.382 1.00 77.06 79 GLU A CA 1
ATOM 653 C C . GLU A 1 79 ? 4.405 2.135 -1.302 1.00 77.06 79 GLU A C 1
ATOM 655 O O . GLU A 1 79 ? 3.784 1.098 -1.557 1.00 77.06 79 GLU A O 1
ATOM 660 N N . ILE A 1 80 ? 4.507 2.650 -0.083 1.00 81.94 80 ILE A N 1
ATOM 661 C CA . ILE A 1 80 ? 3.861 2.140 1.115 1.00 81.94 80 ILE A CA 1
ATOM 662 C C . ILE A 1 80 ? 2.712 3.090 1.424 1.00 81.94 80 ILE A C 1
ATOM 664 O O . ILE A 1 80 ? 2.921 4.274 1.687 1.00 81.94 80 ILE A O 1
ATOM 668 N N . VAL A 1 81 ? 1.483 2.587 1.391 1.00 84.06 81 VAL A N 1
ATOM 669 C CA . VAL A 1 81 ? 0.293 3.371 1.725 1.00 84.06 81 VAL A CA 1
ATOM 670 C C . VAL A 1 81 ? -0.406 2.740 2.911 1.00 84.06 81 VAL A C 1
ATOM 672 O O . VAL A 1 81 ? -0.758 1.562 2.893 1.00 84.06 81 VAL A O 1
ATOM 675 N N . VAL A 1 82 ? -0.641 3.553 3.934 1.00 86.75 82 VAL A N 1
ATOM 676 C CA . VAL A 1 82 ? -1.490 3.217 5.072 1.00 86.75 82 VAL A CA 1
ATOM 677 C C . VAL A 1 82 ? -2.815 3.934 4.884 1.00 86.75 82 VAL A C 1
ATOM 679 O O . VAL A 1 82 ? -2.872 5.166 4.870 1.00 86.75 82 VAL A O 1
ATOM 682 N N . ALA A 1 83 ? -3.884 3.162 4.739 1.00 87.38 83 ALA A N 1
ATOM 683 C CA . ALA A 1 83 ? -5.243 3.661 4.612 1.00 87.38 83 ALA A CA 1
ATOM 684 C C . ALA A 1 83 ? -6.113 3.214 5.793 1.00 87.38 83 ALA A C 1
ATOM 686 O O . ALA A 1 83 ? -5.815 2.224 6.455 1.00 87.38 83 ALA A O 1
ATOM 687 N N . ILE A 1 84 ? -7.187 3.944 6.071 1.00 88.56 84 ILE A N 1
ATOM 688 C CA . ILE A 1 84 ? -8.122 3.676 7.166 1.00 88.56 84 ILE A CA 1
ATOM 689 C C . ILE A 1 84 ? -9.545 3.521 6.611 1.00 88.56 84 ILE A C 1
ATOM 691 O O . ILE A 1 84 ? -9.878 4.124 5.584 1.00 88.56 84 ILE A O 1
ATOM 695 N N . LYS A 1 85 ? -10.341 2.645 7.237 1.00 83.25 85 LYS A N 1
ATOM 696 C CA . LYS A 1 85 ? -11.734 2.356 6.847 1.00 83.25 85 LYS A CA 1
ATOM 697 C C . LYS A 1 85 ? -12.703 3.467 7.235 1.00 83.25 85 LYS A C 1
ATOM 699 O O . LYS A 1 85 ? -12.593 3.936 8.389 1.00 83.25 85 LYS A O 1
#